Protein AF-A0A7C0YF62-F1 (afdb_monomer)

Radius of gyration: 11.87 Å; Cα contacts (8 Å, |Δi|>4): 44; chains: 1; bounding box: 32×20×26 Å

Solvent-accessible surface area (backbone atoms 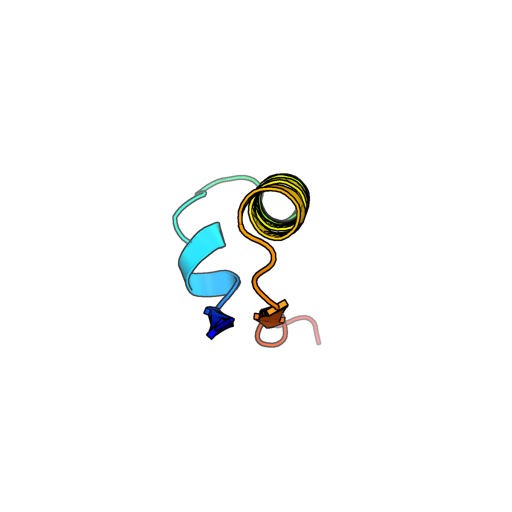only — not comparable to full-atom values): 3156 Å² total; per-residue (Å²): 129,52,80,45,79,41,63,38,53,75,67,28,65,76,45,86,82,47,54,70,60,44,45,54,53,49,51,55,51,49,53,52,49,28,68,74,68,61,34,54,73,48,78,45,67,74,79,75,92,70,128

Structure (mmCIF, N/CA/C/O backbone):
data_AF-A0A7C0YF62-F1
#
_entry.id   AF-A0A7C0YF62-F1
#
loop_
_atom_site.group_PDB
_atom_site.id
_atom_site.type_symbol
_atom_site.label_atom_id
_atom_site.label_alt_id
_atom_site.label_comp_id
_atom_site.label_asym_id
_atom_site.label_entity_id
_atom_site.label_seq_id
_atom_site.pdbx_PDB_ins_code
_atom_site.Cartn_x
_atom_site.Cartn_y
_atom_site.Cartn_z
_atom_site.occupancy
_atom_site.B_iso_or_equiv
_atom_site.auth_seq_id
_atom_site.auth_comp_id
_atom_site.auth_asym_id
_atom_site.auth_atom_id
_atom_site.pdbx_PDB_model_num
ATOM 1 N N . MET A 1 1 ? -17.020 -4.238 9.091 1.00 61.47 1 MET A N 1
ATOM 2 C CA . MET A 1 1 ? -15.543 -4.334 9.064 1.00 61.47 1 MET A CA 1
ATOM 3 C C . MET A 1 1 ? -15.199 -5.235 7.893 1.00 61.47 1 MET A C 1
ATOM 5 O O . MET A 1 1 ? -15.697 -6.350 7.874 1.00 61.47 1 MET A O 1
ATOM 9 N N . ALA A 1 2 ? -14.507 -4.724 6.876 1.00 80.62 2 ALA A N 1
ATOM 10 C CA . ALA A 1 2 ? -14.266 -5.455 5.632 1.00 80.62 2 ALA A CA 1
ATOM 11 C C . ALA A 1 2 ? -12.779 -5.790 5.483 1.00 80.62 2 ALA A C 1
ATOM 13 O O . ALA A 1 2 ? -11.921 -5.019 5.928 1.00 80.62 2 ALA A O 1
ATOM 14 N N . ASN A 1 3 ? -12.510 -6.931 4.852 1.00 84.44 3 ASN A N 1
ATOM 15 C CA . ASN A 1 3 ? -11.175 -7.332 4.436 1.00 84.44 3 ASN A CA 1
ATOM 16 C C . ASN A 1 3 ? -11.016 -6.925 2.973 1.00 84.44 3 ASN A C 1
ATOM 18 O O . ASN A 1 3 ? -11.753 -7.408 2.116 1.00 84.44 3 ASN A O 1
ATOM 22 N N . ILE A 1 4 ? -10.101 -6.000 2.707 1.00 86.00 4 ILE A N 1
ATOM 23 C CA . ILE A 1 4 ? -9.848 -5.473 1.369 1.00 86.00 4 ILE A CA 1
ATOM 24 C C . ILE A 1 4 ? -8.543 -6.092 0.883 1.00 86.00 4 ILE A C 1
ATOM 26 O O . ILE A 1 4 ? -7.496 -5.865 1.489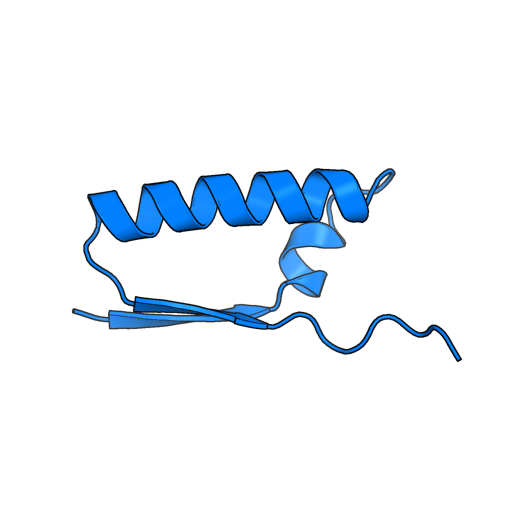 1.00 86.00 4 ILE A O 1
ATOM 30 N N . LEU A 1 5 ? -8.615 -6.876 -0.190 1.00 86.25 5 LEU A N 1
ATOM 31 C CA . LEU A 1 5 ? -7.446 -7.406 -0.881 1.00 86.25 5 LEU A CA 1
ATOM 32 C C . LEU A 1 5 ? -7.163 -6.531 -2.098 1.00 86.25 5 LEU A C 1
ATOM 34 O O . LEU A 1 5 ? -8.066 -6.257 -2.887 1.00 86.25 5 LEU A O 1
ATOM 38 N N . ILE A 1 6 ? -5.924 -6.074 -2.216 1.00 84.56 6 ILE A N 1
ATOM 39 C CA . ILE A 1 6 ? -5.507 -5.128 -3.242 1.00 84.56 6 ILE A CA 1
ATOM 4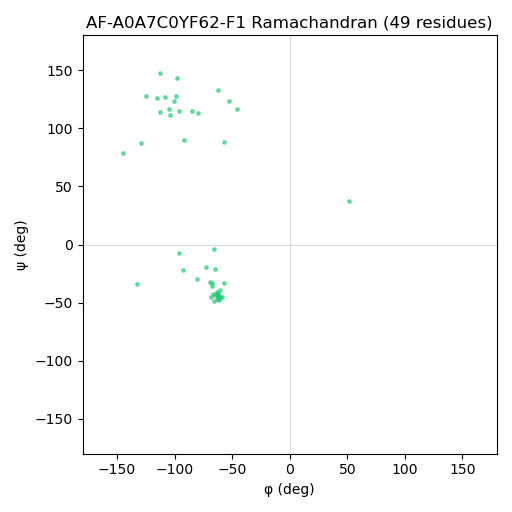0 C C . ILE A 1 6 ? -4.327 -5.711 -4.013 1.00 84.56 6 ILE A C 1
ATOM 42 O O . ILE A 1 6 ? -3.319 -6.078 -3.407 1.00 84.56 6 ILE A O 1
ATOM 46 N N . ASP A 1 7 ? -4.447 -5.735 -5.340 1.00 83.88 7 ASP A N 1
ATOM 47 C CA . ASP A 1 7 ? -3.334 -5.991 -6.251 1.00 83.88 7 ASP A CA 1
ATOM 48 C C . ASP A 1 7 ? -2.507 -4.711 -6.415 1.00 83.88 7 ASP A C 1
ATOM 50 O O . ASP A 1 7 ? -2.967 -3.697 -6.949 1.00 83.88 7 ASP A O 1
ATOM 54 N N . GLY A 1 8 ? -1.280 -4.758 -5.910 1.00 79.31 8 GLY A N 1
ATOM 55 C CA . GLY A 1 8 ? -0.334 -3.664 -5.968 1.00 79.31 8 GLY A CA 1
ATOM 56 C C . GLY A 1 8 ? 0.032 -3.301 -7.400 1.00 79.31 8 GLY A C 1
ATOM 57 O O . GLY A 1 8 ? -0.004 -2.122 -7.723 1.00 79.31 8 GLY A O 1
ATOM 58 N N . TYR A 1 9 ? 0.337 -4.251 -8.287 1.00 73.56 9 TYR A N 1
ATOM 59 C CA . TYR A 1 9 ? 0.796 -3.916 -9.646 1.00 73.56 9 TYR A CA 1
ATOM 60 C C . TYR A 1 9 ? -0.284 -3.308 -10.505 1.00 73.56 9 TYR A C 1
ATOM 62 O O . TYR A 1 9 ? 0.020 -2.433 -11.309 1.00 73.56 9 TYR A O 1
ATOM 70 N N . ASN A 1 10 ? -1.535 -3.700 -10.298 1.00 77.38 10 ASN A N 1
ATOM 71 C CA . ASN A 1 10 ? -2.638 -3.027 -10.967 1.00 77.38 10 ASN A CA 1
ATOM 72 C C . ASN A 1 10 ? -2.688 -1.533 -10.575 1.00 77.38 10 ASN A C 1
ATOM 74 O O . ASN A 1 10 ? -2.851 -0.659 -11.421 1.00 77.38 10 ASN A O 1
ATOM 78 N N . LEU A 1 11 ? -2.430 -1.223 -9.299 1.00 72.75 11 LEU A N 1
ATOM 79 C CA . LEU A 1 11 ? -2.434 0.147 -8.775 1.00 72.75 11 LEU A CA 1
ATOM 80 C C . LEU A 1 11 ? -1.162 0.958 -9.031 1.00 72.75 11 LEU A C 1
ATOM 82 O O . LEU A 1 11 ? -1.257 2.181 -9.112 1.00 72.75 11 LEU A O 1
ATOM 86 N N . ILE A 1 12 ? 0.014 0.329 -9.119 1.00 70.50 12 ILE A N 1
ATOM 87 C CA . ILE A 1 12 ? 1.265 1.041 -9.435 1.00 70.50 12 ILE A CA 1
ATOM 88 C C . ILE A 1 12 ? 1.563 1.035 -10.936 1.00 70.50 12 ILE A C 1
ATOM 90 O O . ILE A 1 12 ? 2.279 1.911 -11.399 1.00 70.50 12 ILE A O 1
ATOM 94 N N . GLY A 1 13 ? 1.015 0.096 -11.710 1.00 63.25 13 GLY A N 1
ATOM 95 C CA . GLY A 1 13 ? 1.220 -0.007 -13.160 1.00 63.25 13 GLY A CA 1
ATOM 96 C C . GLY A 1 13 ? 0.653 1.180 -13.943 1.00 63.25 13 GLY A C 1
ATOM 97 O O . GLY A 1 13 ? 1.128 1.486 -15.029 1.00 63.25 13 GLY A O 1
ATOM 98 N N . ILE A 1 14 ? -0.298 1.911 -13.356 1.00 60.31 14 ILE A N 1
ATOM 99 C CA . ILE A 1 14 ? -0.764 3.221 -13.846 1.00 60.31 14 ILE A CA 1
ATOM 100 C C . ILE A 1 14 ? 0.258 4.349 -13.601 1.00 60.31 14 ILE A C 1
ATOM 102 O O . ILE A 1 14 ? 0.187 5.392 -14.248 1.00 60.31 14 ILE A O 1
ATOM 106 N N . ALA A 1 15 ? 1.212 4.172 -12.682 1.00 59.91 15 ALA A N 1
ATOM 107 C CA . ALA A 1 15 ? 2.262 5.141 -12.378 1.00 59.91 15 ALA A CA 1
ATOM 108 C C . ALA A 1 15 ? 3.509 4.845 -13.231 1.00 59.91 15 ALA A C 1
ATOM 110 O O . ALA A 1 15 ? 4.406 4.100 -12.847 1.00 59.91 15 ALA A O 1
ATOM 111 N N . HIS A 1 16 ? 3.538 5.464 -14.408 1.00 57.38 16 HIS A N 1
ATOM 112 C CA . HIS A 1 16 ? 4.354 5.104 -15.572 1.00 57.38 16 HIS A CA 1
ATOM 113 C C . HIS A 1 16 ? 5.891 5.244 -15.450 1.00 57.38 16 HIS A C 1
ATOM 115 O O . HIS A 1 16 ? 6.587 4.867 -16.385 1.00 57.38 16 HIS A O 1
ATOM 121 N N . ASP A 1 17 ? 6.438 5.761 -14.341 1.00 62.28 17 ASP A N 1
ATOM 122 C CA . ASP A 1 17 ? 7.836 6.244 -14.321 1.00 62.28 17 ASP A CA 1
ATOM 123 C C . ASP A 1 17 ? 8.692 5.768 -13.132 1.00 62.28 17 ASP A C 1
ATOM 125 O O . ASP A 1 17 ? 9.890 5.549 -13.268 1.00 62.28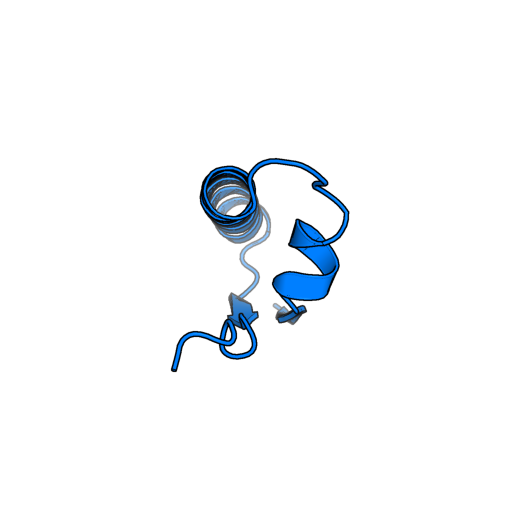 17 ASP A O 1
ATOM 129 N N . ASN A 1 18 ? 8.110 5.597 -11.940 1.00 71.75 18 ASN A N 1
ATOM 130 C CA . ASN A 1 18 ? 8.865 5.242 -10.732 1.00 71.75 18 ASN A CA 1
ATOM 131 C C . ASN A 1 18 ? 8.047 4.319 -9.828 1.00 71.75 18 ASN A C 1
ATOM 133 O O . ASN A 1 18 ? 7.471 4.746 -8.822 1.00 71.75 18 ASN A O 1
ATOM 137 N N . LEU A 1 19 ? 8.013 3.036 -10.188 1.00 75.00 19 LEU A N 1
ATOM 138 C CA . LEU A 1 19 ? 7.254 2.007 -9.474 1.00 75.00 19 LEU A CA 1
ATOM 139 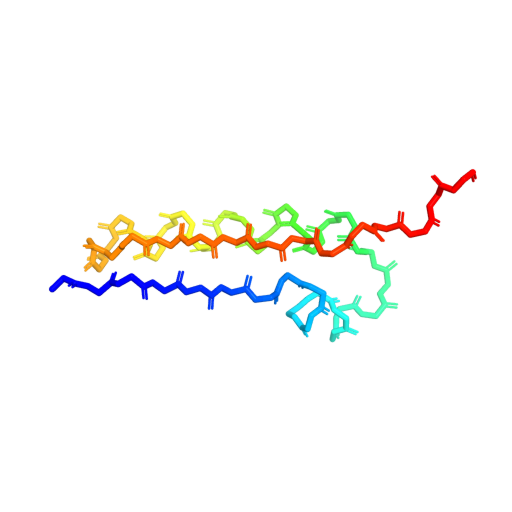C C . LEU A 1 19 ? 7.647 1.910 -7.989 1.00 75.00 19 LEU A C 1
ATOM 141 O O . LEU A 1 19 ? 6.789 1.676 -7.143 1.00 75.00 19 LEU A O 1
ATOM 145 N N . GLU A 1 20 ? 8.912 2.160 -7.637 1.00 76.38 20 GLU A N 1
ATOM 146 C CA . GLU A 1 20 ? 9.346 2.188 -6.235 1.00 76.38 20 GLU A CA 1
ATOM 147 C C . GLU A 1 20 ? 8.713 3.328 -5.436 1.00 76.38 20 GLU A C 1
ATOM 149 O O . GLU A 1 20 ? 8.173 3.109 -4.349 1.00 76.38 20 GLU A O 1
ATOM 154 N N . LYS A 1 21 ? 8.750 4.547 -5.983 1.00 81.25 21 LYS A N 1
ATOM 155 C CA . LYS A 1 21 ? 8.187 5.733 -5.331 1.00 81.25 21 LYS A CA 1
ATOM 156 C C . LYS A 1 21 ? 6.669 5.626 -5.238 1.00 81.25 21 LYS A C 1
ATOM 158 O O . LYS A 1 21 ? 6.093 5.906 -4.191 1.00 81.25 21 LYS A O 1
ATOM 163 N N . ALA A 1 22 ? 6.033 5.172 -6.312 1.00 79.88 22 ALA A N 1
ATOM 164 C CA . ALA A 1 22 ? 4.593 4.984 -6.362 1.00 79.88 22 ALA A CA 1
ATOM 165 C C . ALA A 1 22 ? 4.122 3.852 -5.426 1.00 79.88 22 ALA A C 1
ATOM 167 O O . ALA A 1 22 ? 3.076 3.983 -4.795 1.00 79.88 22 ALA A O 1
ATOM 168 N N . ARG A 1 23 ? 4.929 2.800 -5.226 1.00 81.38 23 ARG A N 1
ATOM 169 C CA . ARG A 1 23 ? 4.695 1.778 -4.192 1.00 81.38 23 ARG A CA 1
ATOM 170 C C . ARG A 1 23 ? 4.713 2.373 -2.784 1.00 81.38 23 ARG A C 1
ATOM 172 O O . ARG A 1 23 ? 3.807 2.091 -2.003 1.00 81.38 23 ARG A O 1
ATOM 179 N N . ILE A 1 24 ? 5.718 3.187 -2.454 1.00 84.06 24 ILE A N 1
ATOM 180 C CA . ILE A 1 24 ? 5.819 3.829 -1.131 1.00 84.06 24 ILE A CA 1
ATOM 181 C C . ILE A 1 24 ? 4.621 4.760 -0.893 1.00 84.06 24 ILE A C 1
ATOM 183 O O . ILE A 1 24 ? 3.989 4.692 0.163 1.00 84.06 24 ILE A O 1
ATOM 187 N N . ASP A 1 25 ? 4.266 5.573 -1.889 1.00 86.56 25 ASP A N 1
ATOM 188 C CA . ASP A 1 25 ? 3.124 6.492 -1.824 1.00 86.56 25 ASP A CA 1
ATOM 189 C C . ASP A 1 25 ? 1.789 5.742 -1.644 1.00 86.56 25 ASP A C 1
ATOM 191 O O . ASP A 1 25 ? 0.965 6.101 -0.795 1.00 86.56 25 ASP A O 1
ATOM 195 N N . LEU A 1 26 ? 1.604 4.631 -2.369 1.00 85.25 26 LEU A N 1
ATOM 196 C CA . LEU A 1 26 ? 0.430 3.765 -2.253 1.00 85.25 26 LEU A CA 1
ATOM 197 C C . LEU A 1 26 ? 0.302 3.162 -0.847 1.00 85.25 26 LEU A C 1
ATOM 199 O O . LEU A 1 26 ? -0.786 3.181 -0.266 1.00 85.25 26 LEU A O 1
ATOM 203 N N . ILE A 1 27 ? 1.403 2.670 -0.270 1.00 86.06 27 ILE A N 1
ATOM 204 C CA . ILE A 1 27 ? 1.416 2.123 1.095 1.00 86.06 27 ILE A CA 1
ATOM 205 C C . ILE A 1 27 ? 1.006 3.200 2.107 1.00 86.06 27 ILE A C 1
ATOM 207 O O . ILE A 1 27 ? 0.149 2.938 2.956 1.00 86.06 27 ILE A O 1
ATOM 211 N N . GLN A 1 28 ? 1.545 4.420 2.002 1.00 89.75 28 GLN A N 1
ATOM 212 C CA . GLN A 1 28 ? 1.192 5.515 2.916 1.00 89.75 28 GLN A CA 1
ATOM 213 C C . GLN A 1 28 ? -0.288 5.917 2.816 1.00 89.75 28 GLN A C 1
ATOM 215 O O . GLN A 1 28 ? -0.958 6.117 3.842 1.00 89.75 28 GLN A O 1
ATOM 220 N N . LYS A 1 29 ? -0.834 5.977 1.595 1.00 87.94 29 LYS A N 1
ATOM 221 C CA . LYS A 1 29 ? -2.262 6.245 1.361 1.00 87.94 29 LYS A CA 1
ATOM 222 C C . LYS A 1 29 ? -3.150 5.156 1.953 1.00 87.94 29 LYS A C 1
ATOM 224 O O . LYS A 1 29 ? -4.103 5.465 2.671 1.00 87.94 29 LYS A O 1
ATOM 229 N N . LEU A 1 30 ? -2.822 3.886 1.718 1.00 87.88 30 LEU A N 1
ATOM 230 C CA . LEU A 1 30 ? -3.594 2.753 2.235 1.00 87.88 30 LEU A CA 1
ATOM 231 C C . LEU A 1 30 ? -3.515 2.642 3.756 1.00 87.88 30 LEU A C 1
ATOM 233 O O . LEU A 1 30 ? -4.518 2.334 4.399 1.00 87.88 30 LEU A O 1
ATOM 237 N N . GLN A 1 31 ? -2.367 2.958 4.355 1.00 88.12 31 GLN A N 1
ATOM 238 C CA . GLN A 1 31 ? -2.227 2.999 5.808 1.00 88.12 31 GLN A CA 1
ATOM 239 C C . GLN A 1 31 ? -3.130 4.077 6.426 1.00 88.12 31 GLN A C 1
ATOM 241 O O . GLN A 1 31 ? -3.808 3.827 7.425 1.00 88.12 31 GLN A O 1
ATOM 246 N N . SER A 1 32 ? -3.183 5.259 5.810 1.00 89.56 32 SER A N 1
ATOM 247 C CA . SER A 1 32 ? -4.064 6.351 6.238 1.00 89.56 32 SER A CA 1
ATOM 248 C C . SER A 1 32 ? -5.541 5.980 6.071 1.00 89.56 32 SER A C 1
ATOM 250 O O . SER A 1 32 ? -6.344 6.173 6.986 1.00 89.56 32 SER A O 1
ATOM 252 N N . TYR A 1 33 ? -5.893 5.360 4.942 1.00 88.06 33 TYR A N 1
ATOM 253 C CA . TYR A 1 33 ? -7.247 4.882 4.665 1.00 88.06 33 TYR A CA 1
ATOM 254 C C . TYR A 1 33 ? -7.696 3.786 5.645 1.00 88.06 33 TYR A C 1
ATOM 256 O O . TYR A 1 33 ? -8.810 3.839 6.173 1.00 88.06 33 TYR A O 1
ATOM 264 N N . SER A 1 34 ? -6.810 2.836 5.958 1.00 87.38 34 SER A N 1
ATOM 265 C CA . SER A 1 34 ? -7.039 1.780 6.951 1.00 87.38 34 SER A CA 1
ATOM 266 C C . SER A 1 34 ? -7.340 2.361 8.336 1.00 87.38 34 SER A C 1
ATOM 268 O O . SER A 1 34 ? -8.324 1.966 8.964 1.00 87.38 34 SER A O 1
ATOM 270 N N . LYS A 1 35 ? -6.570 3.366 8.783 1.00 86.00 35 LYS A N 1
ATOM 271 C CA . LYS A 1 35 ? -6.800 4.051 10.069 1.00 86.00 35 LYS A CA 1
ATOM 272 C C . LYS A 1 35 ? -8.143 4.785 10.112 1.00 86.00 35 LYS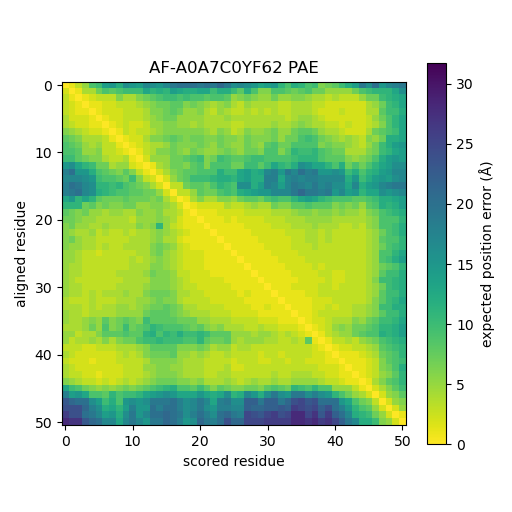 A C 1
ATOM 274 O O . LYS A 1 35 ? -8.851 4.689 11.110 1.00 86.00 35 LYS A O 1
ATOM 279 N N . LEU A 1 36 ? -8.505 5.480 9.032 1.00 89.81 36 LEU A N 1
ATOM 280 C CA . LEU A 1 36 ? -9.758 6.239 8.938 1.00 89.81 36 LEU A CA 1
ATOM 281 C C . LEU A 1 36 ? -10.995 5.336 8.897 1.00 89.81 36 LEU A C 1
ATOM 283 O O . LEU A 1 36 ? -11.984 5.605 9.576 1.00 89.81 36 LEU A O 1
ATOM 287 N N . LYS A 1 37 ? -10.959 4.268 8.094 1.00 86.94 37 LYS A N 1
ATOM 288 C CA . LYS A 1 37 ? -12.123 3.400 7.848 1.00 86.94 37 LYS A CA 1
ATOM 289 C C . LYS A 1 37 ? -12.163 2.146 8.722 1.00 86.94 37 LYS A C 1
ATOM 291 O O . LYS A 1 37 ? -13.163 1.430 8.707 1.00 86.94 37 LYS A O 1
ATOM 296 N N . LYS A 1 38 ? -11.102 1.875 9.492 1.00 86.31 38 LYS A N 1
ATOM 297 C CA . LYS A 1 38 ? -10.936 0.664 10.317 1.00 86.31 38 LYS A CA 1
ATOM 298 C C . LYS A 1 38 ? -11.169 -0.621 9.507 1.00 86.31 38 LYS A C 1
ATOM 300 O O . LYS A 1 38 ? -11.792 -1.572 9.980 1.00 86.31 38 LYS A O 1
ATOM 305 N N . HIS A 1 39 ? -10.726 -0.634 8.252 1.00 86.19 39 HIS A N 1
ATOM 306 C CA . HIS A 1 39 ? -10.767 -1.811 7.382 1.00 86.19 39 HIS A CA 1
ATOM 307 C C . HIS A 1 39 ? -9.409 -2.499 7.383 1.00 86.19 39 HIS A C 1
ATOM 309 O O . HIS A 1 39 ? -8.371 -1.838 7.412 1.00 86.19 39 HIS A O 1
ATOM 315 N N . ARG A 1 40 ? -9.410 -3.831 7.340 1.00 85.69 40 ARG A N 1
ATOM 316 C CA . ARG A 1 40 ? -8.169 -4.595 7.247 1.00 85.69 40 ARG A CA 1
ATOM 317 C C . ARG A 1 40 ? -7.796 -4.685 5.774 1.00 85.69 40 ARG A C 1
ATOM 319 O O . ARG A 1 40 ? -8.542 -5.258 4.988 1.00 85.69 40 ARG A O 1
ATOM 326 N N . ILE A 1 41 ? -6.679 -4.071 5.407 1.00 89.25 41 ILE A N 1
ATOM 327 C CA . ILE A 1 41 ? -6.214 -4.008 4.022 1.00 89.25 41 ILE A CA 1
ATOM 328 C C . ILE A 1 41 ? -5.000 -4.914 3.888 1.00 89.25 41 ILE A C 1
ATOM 330 O O . ILE A 1 41 ? -4.039 -4.772 4.645 1.00 89.25 41 ILE A O 1
ATOM 334 N N . THR A 1 42 ? -5.052 -5.817 2.921 1.00 89.25 42 THR A N 1
ATOM 335 C CA . THR A 1 42 ? -3.933 -6.655 2.509 1.00 89.25 42 THR A CA 1
ATOM 336 C C . THR A 1 42 ? -3.540 -6.226 1.106 1.00 89.25 42 THR A C 1
ATOM 338 O O . THR A 1 42 ? -4.321 -6.354 0.168 1.00 89.25 42 THR A O 1
ATOM 341 N N . LEU A 1 43 ? -2.338 -5.675 0.982 1.00 86.31 43 LEU A N 1
ATOM 342 C CA . LEU A 1 43 ? -1.754 -5.266 -0.287 1.00 86.31 43 LEU A CA 1
ATOM 343 C C . LEU A 1 43 ? -0.772 -6.348 -0.732 1.00 86.31 43 LEU A C 1
ATOM 345 O O . LEU A 1 43 ? 0.138 -6.688 0.025 1.00 86.31 43 LEU A O 1
ATOM 349 N N . VAL A 1 44 ? -0.969 -6.888 -1.931 1.00 86.25 44 VAL A N 1
ATOM 350 C CA . VAL A 1 44 ? -0.129 -7.943 -2.508 1.00 86.25 44 VAL A CA 1
ATOM 351 C C . VAL A 1 44 ? 0.576 -7.387 -3.732 1.00 86.25 44 VAL A C 1
ATOM 353 O O . VAL A 1 44 ? -0.064 -6.873 -4.639 1.00 86.25 44 VAL A O 1
ATOM 356 N N . PHE A 1 45 ? 1.897 -7.497 -3.759 1.00 81.06 45 PHE A N 1
ATOM 357 C CA . PHE A 1 45 ? 2.704 -7.207 -4.937 1.00 81.06 45 PHE A CA 1
ATOM 358 C C . PHE A 1 45 ? 3.119 -8.552 -5.537 1.00 81.06 45 PHE A C 1
ATOM 360 O O . PHE A 1 45 ? 3.884 -9.273 -4.897 1.00 81.06 45 PHE A O 1
ATOM 367 N N . ASP A 1 46 ? 2.599 -8.905 -6.715 1.00 73.44 46 ASP A N 1
ATOM 368 C CA . ASP A 1 46 ? 3.038 -10.105 -7.437 1.00 73.44 46 ASP A CA 1
ATOM 369 C C . ASP A 1 46 ? 4.526 -9.979 -7.800 1.00 73.44 46 ASP A C 1
ATOM 371 O O . ASP A 1 46 ? 4.976 -8.911 -8.198 1.00 73.44 46 ASP A O 1
ATOM 375 N N . GLY A 1 47 ? 5.335 -11.008 -7.561 1.00 63.47 47 GLY A N 1
ATOM 376 C CA . GLY A 1 47 ? 6.798 -10.889 -7.566 1.00 63.47 47 GLY A CA 1
ATOM 377 C C . GLY A 1 47 ? 7.323 -10.092 -8.767 1.00 63.47 47 GLY A C 1
ATOM 378 O O . GLY A 1 47 ? 7.152 -10.503 -9.913 1.00 63.47 47 GLY A O 1
ATOM 379 N N . TRP A 1 48 ? 7.958 -8.939 -8.505 1.00 56.34 48 TRP A N 1
ATOM 380 C CA . TRP A 1 48 ? 8.705 -8.218 -9.536 1.00 56.34 48 TRP A CA 1
ATOM 381 C C . TRP A 1 48 ? 9.676 -9.232 -10.138 1.00 56.34 48 TRP A C 1
ATOM 383 O O . TRP A 1 48 ? 10.450 -9.827 -9.387 1.00 56.34 48 TRP A O 1
ATOM 393 N N . LYS A 1 49 ? 9.636 -9.449 -11.457 1.00 47.12 49 LYS A N 1
ATOM 394 C CA . LYS A 1 49 ? 10.648 -10.223 -12.185 1.00 47.12 49 LYS A CA 1
ATOM 395 C C . LYS A 1 49 ? 12.032 -9.608 -11.946 1.00 47.12 49 LYS A C 1
ATOM 397 O O . LYS A 1 49 ? 12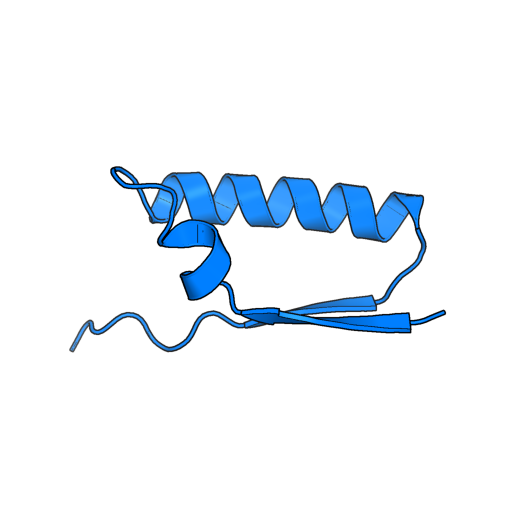.457 -8.750 -12.705 1.00 47.12 49 LYS A O 1
ATOM 402 N N . ASN A 1 50 ? 12.705 -10.025 -10.888 1.00 44.16 50 ASN A N 1
ATOM 403 C CA .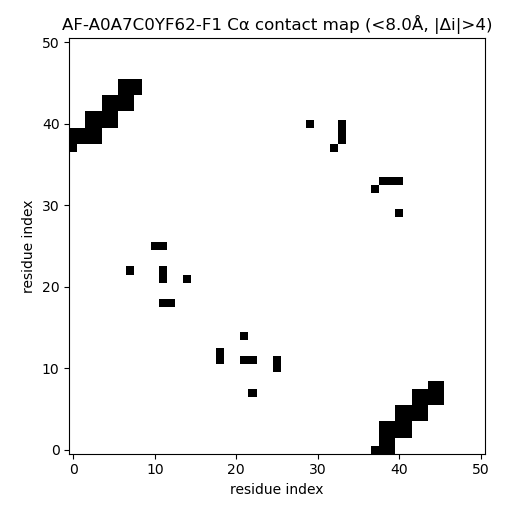 ASN A 1 50 ? 14.148 -9.946 -10.731 1.00 44.16 50 ASN A CA 1
ATOM 404 C C . ASN A 1 50 ? 14.577 -11.351 -10.315 1.00 44.16 50 ASN A C 1
ATOM 406 O O . ASN A 1 50 ? 14.569 -11.699 -9.134 1.00 44.16 50 ASN A O 1
ATOM 410 N N . GLY A 1 51 ? 14.830 -12.172 -11.334 1.00 41.53 51 GLY A N 1
ATOM 411 C CA . GLY A 1 51 ? 15.927 -13.130 -11.259 1.00 41.53 51 GLY A CA 1
ATOM 412 C C . GLY A 1 51 ? 17.239 -12.389 -11.462 1.00 41.53 51 GLY A C 1
ATOM 413 O O . GLY 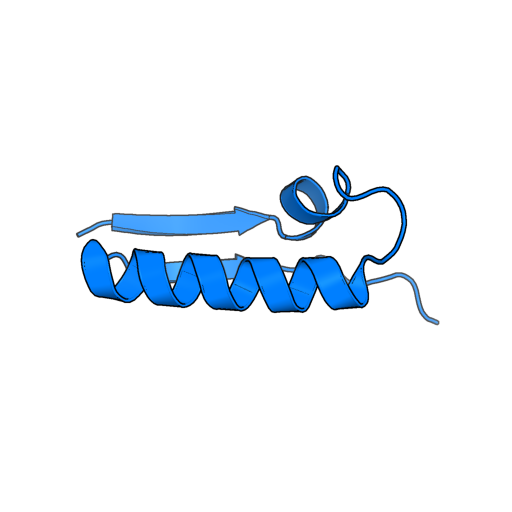A 1 51 ? 17.194 -11.308 -12.096 1.00 41.53 51 GLY A O 1
#

Nearest PDB structures (foldseek):
  5f4h-assembly1_B  TM=5.651E-01  e=6.619E-01  Saccharolobus islandicus L.S.2.15
  6tus-assembly1_A  TM=4.895E-01  e=1.339E+00  Homo sapiens
  3n8n-assembly2_P  TM=5.380E-01  e=7.791E+00  Mycobacterium tuberculosis
  8t7d-assembly1_B  TM=3.538E-01  e=4.758E+00  Homo sapiens

Foldseek 3Di:
DEEAEEELCVQLVVVPDCSPVSSVVVVVVVVVVCVVVVYHYDYDYDDDPDD

pLDDT: mean 77.44, std 12.7, range [41.53, 89.81]

Sequence (51 aa):
MANILIDGYNLIGIAHDNLEKARIDLIQKLQSYSKLKKHRITLVFDGWKNG

Secondary structure (DSSP, 8-state):
--EEEEEHHHHHTTS-S-HHHHHHHHHHHHHHHHHHHT-EEEEE-------

Mean predicted aligned error: 6.78 Å